Protein AF-A0A7C4AAW6-F1 (afdb_monomer_lite)

Structure (mmCIF, N/CA/C/O backbone):
data_AF-A0A7C4AAW6-F1
#
_entry.id   AF-A0A7C4AAW6-F1
#
loop_
_atom_site.group_PDB
_atom_site.id
_atom_site.type_symbol
_atom_site.label_atom_id
_atom_site.label_alt_id
_atom_site.label_comp_id
_atom_site.label_asym_id
_atom_site.label_entity_id
_atom_site.label_seq_id
_atom_site.pdbx_PDB_ins_code
_atom_site.Cartn_x
_atom_site.Cartn_y
_atom_site.Cartn_z
_atom_site.occupancy
_atom_site.B_iso_or_equiv
_atom_site.auth_seq_id
_atom_site.auth_comp_id
_atom_site.auth_asym_id
_atom_site.auth_atom_id
_atom_site.pdbx_PDB_model_num
ATOM 1 N N . TRP A 1 1 ? 7.061 -2.767 -16.579 1.00 84.75 1 TRP A N 1
ATOM 2 C CA . TRP A 1 1 ? 6.376 -1.607 -15.984 1.00 84.75 1 TRP A CA 1
ATOM 3 C C . TRP A 1 1 ? 5.142 -2.095 -15.256 1.00 84.75 1 TRP A C 1
ATOM 5 O O . TRP A 1 1 ? 4.501 -3.012 -15.764 1.00 84.75 1 TRP A O 1
ATOM 15 N N . GLY A 1 2 ? 4.864 -1.545 -14.073 1.00 92.50 2 GLY A N 1
ATOM 16 C CA . GLY A 1 2 ? 3.599 -1.796 -13.378 1.00 92.50 2 GLY A CA 1
ATOM 17 C C . GLY A 1 2 ? 2.422 -1.235 -14.174 1.00 92.50 2 GLY A C 1
ATOM 18 O O . GLY A 1 2 ? 2.613 -0.388 -15.055 1.00 92.50 2 GLY A O 1
ATOM 19 N N . ARG A 1 3 ? 1.221 -1.729 -13.893 1.00 97.88 3 ARG A N 1
ATOM 20 C CA . ARG A 1 3 ? -0.018 -1.244 -14.509 1.00 97.88 3 ARG A CA 1
ATOM 21 C C . ARG A 1 3 ? -0.804 -0.404 -13.499 1.00 97.88 3 ARG A C 1
ATOM 23 O O . ARG A 1 3 ? -0.618 -0.586 -12.294 1.00 97.88 3 ARG A O 1
ATOM 30 N N . PRO A 1 4 ? -1.708 0.486 -13.943 1.00 97.88 4 PRO A N 1
ATOM 31 C CA . PRO A 1 4 ? -2.546 1.265 -13.028 1.00 97.88 4 PRO A CA 1
ATOM 32 C C . PRO A 1 4 ? -3.326 0.400 -12.024 1.00 97.88 4 PRO A C 1
ATOM 34 O O . PRO A 1 4 ? -3.524 0.801 -10.876 1.00 97.88 4 PRO A O 1
ATOM 37 N N . GLU A 1 5 ? -3.721 -0.813 -12.418 1.00 98.50 5 GLU A N 1
ATOM 38 C CA . GLU A 1 5 ? -4.476 -1.730 -11.560 1.00 98.50 5 GLU A CA 1
ATOM 39 C C . GLU A 1 5 ? -3.660 -2.235 -10.363 1.00 98.50 5 GLU A C 1
ATOM 41 O O . GLU A 1 5 ? -4.245 -2.583 -9.338 1.00 98.50 5 GLU A O 1
ATOM 46 N N . ASP A 1 6 ? -2.328 -2.266 -10.459 1.00 98.19 6 ASP A N 1
ATOM 47 C CA . ASP A 1 6 ? -1.464 -2.701 -9.357 1.00 98.19 6 ASP A CA 1
ATOM 48 C C . ASP A 1 6 ? -1.515 -1.690 -8.200 1.00 98.19 6 ASP A C 1
ATOM 50 O O . ASP A 1 6 ? -1.642 -2.075 -7.036 1.00 98.19 6 ASP A O 1
ATOM 54 N N . VAL A 1 7 ? -1.535 -0.391 -8.523 1.00 98.06 7 VAL A N 1
ATOM 55 C CA . VAL A 1 7 ? -1.761 0.686 -7.545 1.00 98.06 7 VAL A CA 1
ATOM 56 C C . VAL A 1 7 ? -3.176 0.595 -6.975 1.00 98.06 7 VAL A C 1
ATOM 58 O O . VAL A 1 7 ? -3.360 0.664 -5.760 1.00 98.06 7 VAL A O 1
ATOM 61 N N . GLY A 1 8 ? -4.176 0.374 -7.835 1.00 98.44 8 GLY A N 1
ATOM 62 C CA . GLY A 1 8 ? -5.572 0.233 -7.416 1.00 98.44 8 GLY A CA 1
ATOM 63 C C . GLY A 1 8 ? -5.782 -0.895 -6.401 1.00 98.44 8 GLY A C 1
ATOM 64 O O . GLY A 1 8 ? -6.478 -0.703 -5.405 1.00 98.44 8 GLY A O 1
ATOM 65 N N . LYS A 1 9 ? -5.129 -2.047 -6.594 1.00 98.44 9 LYS A N 1
ATOM 66 C CA . LYS A 1 9 ? -5.173 -3.164 -5.637 1.00 98.44 9 LYS A CA 1
ATOM 67 C C . LYS A 1 9 ? -4.548 -2.808 -4.290 1.00 98.44 9 LYS A C 1
ATOM 69 O O . LYS A 1 9 ? -5.114 -3.171 -3.264 1.00 98.44 9 LYS A O 1
ATOM 74 N N . ALA A 1 10 ? -3.421 -2.093 -4.280 1.00 98.12 10 ALA A N 1
ATOM 75 C CA . ALA A 1 10 ? -2.784 -1.661 -3.036 1.00 98.12 10 ALA A CA 1
ATOM 76 C C . ALA A 1 10 ? -3.684 -0.699 -2.242 1.00 98.12 10 ALA A C 1
ATOM 78 O O . ALA A 1 10 ? -3.874 -0.879 -1.040 1.00 98.12 10 ALA A O 1
ATOM 79 N N . VAL A 1 11 ? -4.312 0.263 -2.927 1.00 98.31 11 VAL A N 1
ATOM 80 C CA . VAL A 1 11 ? -5.294 1.175 -2.316 1.00 98.31 11 VAL A CA 1
ATOM 81 C C . VAL A 1 11 ? -6.504 0.406 -1.785 1.00 98.31 11 VAL A C 1
ATOM 83 O O . VAL A 1 11 ? -6.927 0.635 -0.653 1.00 98.31 11 VAL A O 1
ATOM 86 N N . ALA A 1 12 ? -7.040 -0.535 -2.567 1.00 98.62 12 ALA A N 1
ATOM 87 C CA . ALA A 1 12 ? -8.171 -1.356 -2.148 1.00 98.62 12 ALA A CA 1
ATOM 88 C C . ALA A 1 12 ? -7.850 -2.184 -0.895 1.00 98.62 12 ALA A C 1
ATOM 90 O O . ALA A 1 12 ? -8.693 -2.272 -0.010 1.00 98.62 12 ALA A O 1
ATOM 91 N N .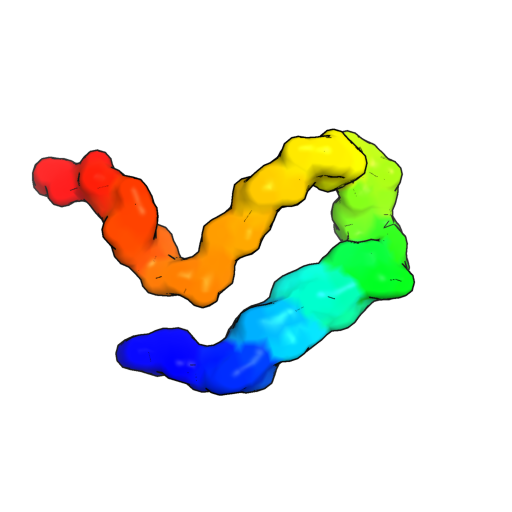 ALA A 1 13 ? -6.639 -2.737 -0.781 1.00 98.44 13 ALA A N 1
ATOM 92 C CA . ALA A 1 13 ? -6.219 -3.487 0.401 1.00 98.44 13 ALA A CA 1
ATOM 93 C C . ALA A 1 13 ? -6.195 -2.622 1.674 1.00 98.44 13 ALA A C 1
ATOM 95 O O . ALA A 1 13 ? -6.655 -3.073 2.722 1.00 98.44 13 ALA A O 1
ATOM 96 N N . ILE A 1 14 ? -5.724 -1.371 1.577 1.00 97.94 14 ILE A N 1
ATOM 97 C CA . ILE A 1 14 ? -5.778 -0.406 2.689 1.00 97.94 14 ILE A CA 1
ATOM 98 C C . ILE A 1 14 ? -7.237 -0.092 3.044 1.00 97.94 14 ILE A C 1
ATOM 100 O O . ILE A 1 14 ? -7.628 -0.181 4.204 1.00 97.94 14 ILE A O 1
ATOM 104 N N . ALA A 1 15 ? -8.058 0.241 2.044 1.00 98.25 15 ALA A N 1
ATOM 105 C CA . ALA A 1 15 ? -9.456 0.623 2.249 1.00 98.25 15 ALA A CA 1
ATOM 106 C C . ALA A 1 15 ? -10.332 -0.519 2.801 1.00 98.25 15 ALA A C 1
ATOM 108 O O . ALA A 1 15 ? -11.371 -0.257 3.401 1.00 98.25 15 ALA A O 1
ATOM 109 N N . GLN A 1 16 ? -9.925 -1.773 2.595 1.00 98.56 16 GLN A N 1
ATOM 110 C CA . GLN A 1 16 ? -10.601 -2.973 3.097 1.00 98.56 16 GLN A CA 1
ATOM 111 C C . GLN A 1 16 ? -10.118 -3.413 4.487 1.00 98.56 16 GLN A C 1
ATOM 113 O O . GLN A 1 16 ? -10.477 -4.504 4.922 1.00 98.56 16 GLN A O 1
ATOM 118 N N . ASP A 1 17 ? -9.313 -2.597 5.173 1.00 97.56 17 ASP A N 1
ATOM 119 C CA . ASP A 1 17 ? -8.783 -2.892 6.512 1.00 97.56 17 ASP A CA 1
ATOM 120 C C . ASP A 1 17 ? -7.932 -4.180 6.566 1.00 97.56 17 ASP A C 1
ATOM 122 O O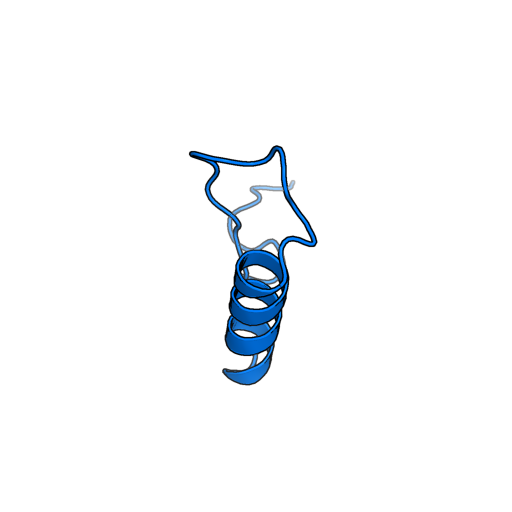 . ASP A 1 17 ? -7.826 -4.845 7.593 1.00 97.56 17 ASP A O 1
ATOM 126 N N . LEU A 1 18 ? -7.286 -4.552 5.448 1.00 98.50 18 LEU A N 1
ATOM 127 C CA . LEU A 1 18 ? -6.409 -5.734 5.393 1.00 98.50 18 LEU A CA 1
ATOM 128 C C . LEU A 1 18 ? -5.042 -5.493 6.054 1.00 98.50 18 LEU A C 1
ATOM 130 O O . LEU A 1 18 ? -4.292 -6.439 6.286 1.00 98.50 18 LEU A O 1
ATOM 134 N N . LEU A 1 19 ? -4.715 -4.232 6.349 1.00 97.56 19 LEU A N 1
ATOM 135 C CA . LEU A 1 19 ? -3.489 -3.794 7.023 1.00 97.56 19 LEU A CA 1
ATOM 136 C C . LEU A 1 19 ? -3.839 -2.906 8.238 1.00 97.56 19 LEU A C 1
ATOM 138 O O . LEU A 1 19 ? -3.406 -1.753 8.306 1.00 97.56 19 LEU A O 1
ATOM 142 N N . PRO A 1 20 ? -4.627 -3.413 9.206 1.00 97.38 20 PRO A N 1
ATOM 143 C CA . PRO A 1 20 ? -5.314 -2.585 10.205 1.00 97.38 20 PRO A CA 1
ATOM 144 C C . PRO A 1 20 ? -4.370 -1.908 11.211 1.00 97.38 20 PRO A C 1
ATOM 146 O O . PRO A 1 20 ? -4.753 -0.977 11.913 1.00 97.38 20 PRO A O 1
ATOM 149 N N . PHE A 1 21 ? -3.118 -2.366 11.301 1.00 97.50 21 PHE A N 1
ATOM 150 C CA . PHE A 1 21 ? -2.123 -1.868 12.256 1.00 97.50 21 PHE A CA 1
ATOM 151 C C . PHE A 1 21 ? -0.935 -1.158 11.587 1.00 97.50 21 PHE A C 1
ATOM 153 O O . PHE A 1 21 ? 0.108 -0.973 12.205 1.00 97.50 21 PHE A O 1
ATOM 160 N N . SER A 1 22 ? -1.077 -0.763 10.318 1.00 96.38 22 SER A N 1
ATOM 161 C CA . SER A 1 22 ? -0.010 -0.145 9.512 1.00 96.38 22 SER A CA 1
ATOM 162 C C . SER A 1 22 ? -0.264 1.339 9.229 1.00 96.38 22 SER A C 1
ATOM 164 O O . SER A 1 22 ? 0.041 1.844 8.150 1.00 96.38 22 SER A O 1
ATOM 166 N N . THR A 1 23 ? -0.862 2.053 10.184 1.00 96.38 23 THR A N 1
ATOM 167 C CA . THR A 1 23 ? -1.090 3.498 10.046 1.00 96.38 23 THR A CA 1
ATOM 168 C C . THR A 1 23 ? 0.230 4.271 9.987 1.00 96.38 23 THR A C 1
ATOM 170 O 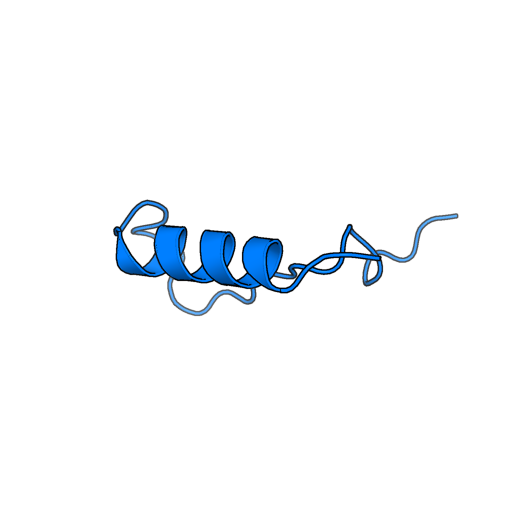O . THR A 1 23 ? 1.185 3.926 10.677 1.00 96.38 23 THR A O 1
ATOM 173 N N . GLY A 1 24 ? 0.277 5.331 9.176 1.00 97.00 24 GLY A N 1
ATOM 174 C CA . GLY A 1 24 ? 1.463 6.183 9.017 1.00 97.00 24 GLY A CA 1
ATOM 175 C C . GLY A 1 24 ? 2.558 5.626 8.099 1.00 97.00 24 GLY A C 1
ATOM 176 O O . GLY A 1 24 ? 3.536 6.327 7.849 1.00 97.00 24 GLY A O 1
ATOM 177 N N . GLU A 1 25 ? 2.389 4.419 7.559 1.00 97.62 25 GLU A N 1
ATOM 178 C CA . GLU A 1 25 ? 3.383 3.778 6.696 1.00 97.62 25 GLU A CA 1
ATOM 179 C C . GLU A 1 25 ? 3.283 4.205 5.224 1.00 97.62 25 GLU A C 1
ATOM 181 O O . GLU A 1 25 ? 2.208 4.510 4.699 1.00 97.62 25 GLU A O 1
ATOM 186 N N . VAL A 1 26 ? 4.422 4.160 4.526 1.00 97.06 26 VAL A N 1
ATOM 187 C CA . VAL A 1 26 ? 4.509 4.371 3.074 1.00 97.06 26 VAL A CA 1
ATOM 188 C C . VAL A 1 26 ? 4.655 3.021 2.375 1.00 97.06 26 VAL A C 1
ATOM 190 O O . VAL A 1 26 ? 5.666 2.338 2.529 1.00 97.06 26 VAL A O 1
ATOM 193 N N . ILE A 1 27 ? 3.665 2.648 1.560 1.00 96.81 27 ILE A N 1
ATOM 194 C CA . ILE A 1 27 ? 3.686 1.403 0.779 1.00 96.81 27 ILE 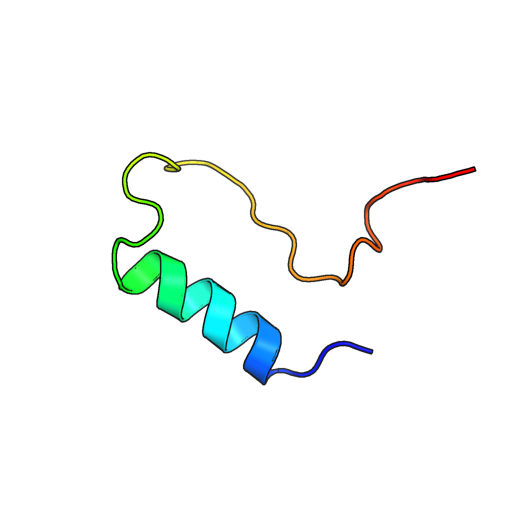A CA 1
ATOM 195 C C . ILE A 1 27 ? 4.139 1.700 -0.654 1.00 96.81 27 ILE A C 1
ATOM 197 O O . ILE A 1 27 ? 3.418 2.325 -1.432 1.00 96.81 27 ILE A O 1
ATOM 201 N N . ASN A 1 28 ? 5.328 1.218 -1.023 1.00 97.50 28 ASN A N 1
ATOM 202 C CA . ASN A 1 28 ? 5.869 1.377 -2.374 1.00 97.50 28 ASN A CA 1
ATOM 203 C C . ASN A 1 28 ? 5.292 0.325 -3.338 1.00 97.50 28 ASN A C 1
ATOM 205 O O . ASN A 1 28 ? 5.506 -0.875 -3.164 1.00 97.50 28 ASN A O 1
ATOM 209 N N . VAL A 1 29 ? 4.609 0.780 -4.393 1.00 97.38 29 VAL A N 1
ATOM 210 C CA . VAL A 1 29 ? 4.021 -0.066 -5.455 1.00 97.38 29 VAL A 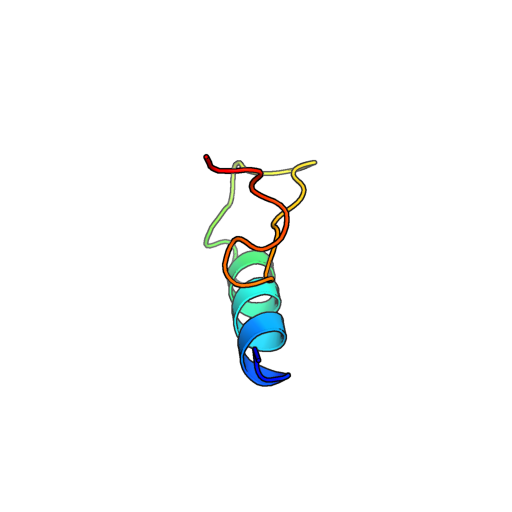CA 1
ATOM 211 C C . VAL A 1 29 ? 4.784 0.136 -6.767 1.00 97.38 29 VAL A C 1
ATOM 213 O O . VAL A 1 29 ? 4.244 0.577 -7.777 1.00 97.38 29 VAL A O 1
ATOM 216 N N . ASP A 1 30 ? 6.085 -0.131 -6.739 1.00 96.25 30 ASP A N 1
ATOM 217 C CA . ASP A 1 30 ? 7.012 0.208 -7.828 1.00 96.25 30 ASP A CA 1
ATOM 218 C C . ASP A 1 30 ? 7.801 -1.001 -8.361 1.00 96.25 30 ASP A C 1
ATOM 220 O O . ASP A 1 30 ? 8.770 -0.846 -9.102 1.00 96.25 30 ASP A O 1
ATOM 224 N N . GLY A 1 31 ? 7.405 -2.218 -7.977 1.00 94.94 31 GLY A N 1
ATOM 225 C CA . GLY A 1 31 ? 8.117 -3.445 -8.341 1.00 94.94 31 GLY A CA 1
ATOM 226 C C . GLY A 1 31 ? 9.495 -3.579 -7.683 1.00 94.94 31 GLY A C 1
ATOM 227 O O . GLY A 1 31 ? 10.331 -4.325 -8.187 1.00 94.94 31 GLY A O 1
ATOM 228 N N . GLY A 1 32 ? 9.743 -2.857 -6.585 1.00 94.31 32 GLY A N 1
ATOM 229 C CA . GLY A 1 32 ? 11.026 -2.849 -5.885 1.00 94.31 32 GLY A CA 1
ATOM 230 C C . GLY A 1 32 ? 12.045 -1.889 -6.496 1.00 94.31 32 GLY A C 1
ATOM 231 O O . GLY A 1 32 ? 13.226 -1.990 -6.183 1.00 94.31 32 GLY A O 1
ATOM 232 N N . PHE A 1 33 ? 11.618 -0.962 -7.355 1.00 93.88 33 PHE A N 1
ATOM 233 C CA . PHE A 1 33 ? 12.509 0.001 -8.005 1.00 93.88 33 PHE A CA 1
ATOM 234 C C . PHE A 1 33 ? 13.240 0.916 -7.007 1.00 93.88 33 PHE A C 1
ATOM 236 O O . PHE A 1 33 ? 14.413 1.236 -7.205 1.00 93.88 33 PHE A O 1
ATOM 243 N N . HIS A 1 34 ? 12.583 1.298 -5.911 1.00 94.25 34 HIS A N 1
ATOM 244 C CA . HIS A 1 34 ? 13.191 2.070 -4.827 1.00 94.25 34 HIS A CA 1
ATOM 245 C C . HIS A 1 34 ? 14.289 1.304 -4.076 1.00 94.25 34 HIS A C 1
ATOM 247 O O . HIS A 1 34 ? 15.126 1.924 -3.414 1.00 94.25 34 HIS A O 1
ATOM 253 N N . LEU A 1 35 ? 14.317 -0.029 -4.166 1.00 94.00 35 LEU A N 1
ATOM 254 C CA . LEU A 1 35 ? 15.347 -0.829 -3.523 1.00 94.00 35 LEU A CA 1
ATOM 255 C C . LEU A 1 35 ? 16.650 -0.716 -4.315 1.00 94.00 35 LEU A C 1
ATOM 257 O O . LEU A 1 35 ? 16.772 -1.162 -5.456 1.00 94.00 35 LEU A O 1
ATOM 261 N N . ARG A 1 36 ? 17.671 -0.150 -3.673 1.00 90.31 36 ARG A N 1
ATOM 262 C CA . ARG A 1 36 ? 19.042 -0.1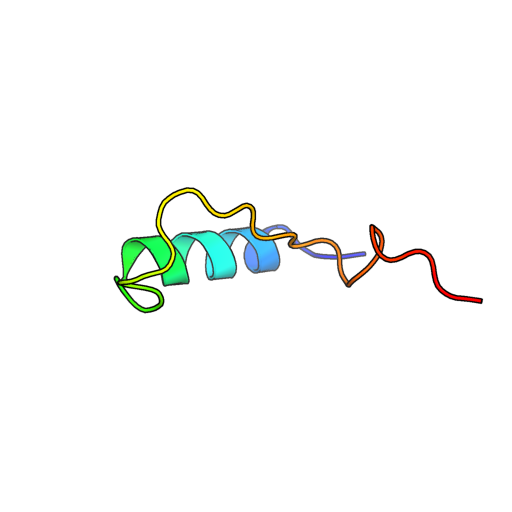75 -4.183 1.00 90.31 36 ARG A CA 1
ATOM 263 C C . ARG A 1 36 ? 19.651 -1.537 -3.858 1.00 90.31 36 ARG A C 1
ATOM 265 O O . ARG A 1 36 ? 20.013 -1.791 -2.713 1.00 90.31 36 ARG A O 1
ATOM 272 N N . ARG A 1 37 ? 19.758 -2.406 -4.862 1.00 83.56 37 ARG A N 1
ATOM 273 C CA . ARG A 1 37 ? 20.446 -3.699 -4.756 1.00 83.56 37 ARG A CA 1
ATOM 274 C C . ARG A 1 37 ? 21.718 -3.696 -5.610 1.00 83.56 37 ARG A C 1
ATOM 276 O O . ARG A 1 37 ? 21.701 -3.146 -6.708 1.00 83.56 37 ARG A O 1
ATOM 283 N N . LEU A 1 38 ? 22.788 -4.297 -5.081 1.00 71.56 38 LEU A N 1
ATOM 284 C CA . LEU A 1 38 ? 24.015 -4.655 -5.804 1.00 71.56 38 LEU A CA 1
ATOM 285 C C . LEU A 1 38 ? 23.938 -6.104 -6.298 1.00 71.56 38 LEU A C 1
ATOM 287 O O . LEU A 1 38 ? 23.354 -6.943 -5.566 1.00 71.56 38 LEU A O 1
#

Radius of gyration: 11.71 Å; chains: 1; bounding box: 35×12×28 Å

Secondary structure (DSSP, 8-state):
---HHHHHHHHHHHHTTSSTT-TT-----STTTT----

pLDDT: mean 95.54, std 5.2, range [71.56, 98.62]

Sequence (38 aa):
WGRPEDVGKAVAAIAQDLLPFSTGEVINVDGGFHLRRL

Foldseek 3Di:
DDDPVLVVVVVVCVVVCVPVPQPPDDDDSDVCPVPDDD